Protein AF-A0ABD1T1T9-F1 (afdb_monomer_lite)

Secondary structure (DSSP, 8-state):
-HHHHHHHHHHHHHHHHHHHHHHHHHHHHHHHHHHHHHHHHHHHHHHHHHHHHHHHHHHHHHHHHHHHHHHHHHHHHHHHT-SS------------------------------------------SS-HHHHHHHHHHHH---GGG--

Structure (mmCIF, N/CA/C/O backbone):
data_AF-A0ABD1T1T9-F1
#
_entry.id   AF-A0ABD1T1T9-F1
#
loop_
_atom_site.group_PDB
_atom_site.id
_atom_site.type_symbol
_atom_site.label_atom_id
_atom_site.label_alt_id
_atom_site.label_comp_id
_atom_site.label_asym_id
_atom_site.label_entity_id
_atom_site.label_seq_id
_atom_site.pdbx_PDB_ins_code
_atom_site.Cartn_x
_atom_site.Cartn_y
_atom_site.Cartn_z
_atom_site.occupancy
_atom_site.B_iso_or_equiv
_atom_site.auth_seq_id
_atom_site.auth_comp_id
_atom_site.auth_asym_id
_atom_site.auth_atom_id
_atom_site.pdbx_PDB_model_num
ATOM 1 N N . MET A 1 1 ? -27.055 -6.814 61.518 1.00 62.50 1 MET A N 1
ATOM 2 C CA . MET A 1 1 ? -26.744 -7.721 60.387 1.00 62.50 1 MET A CA 1
ATOM 3 C C . MET A 1 1 ? -26.826 -6.987 59.045 1.00 62.50 1 MET A C 1
ATOM 5 O O . MET A 1 1 ? -25.929 -7.157 58.231 1.00 62.50 1 MET A O 1
ATOM 9 N N . GLU A 1 2 ? -27.808 -6.101 58.855 1.00 72.31 2 GLU A N 1
ATOM 10 C CA . GLU A 1 2 ? -28.047 -5.337 57.612 1.00 72.31 2 GLU A CA 1
ATOM 11 C C . GLU A 1 2 ? -26.875 -4.467 57.120 1.00 72.31 2 GLU A C 1
ATOM 13 O O . GLU A 1 2 ? -26.608 -4.408 55.924 1.00 72.31 2 GLU A O 1
ATOM 18 N N . THR A 1 3 ? -26.110 -3.833 58.012 1.00 82.75 3 THR A N 1
ATOM 19 C CA . THR A 1 3 ? -24.962 -2.983 57.634 1.00 82.75 3 THR A CA 1
ATOM 20 C C . THR A 1 3 ? -23.848 -3.750 56.928 1.00 82.75 3 THR A C 1
ATOM 22 O O . THR A 1 3 ? -23.210 -3.226 56.018 1.00 82.75 3 THR A O 1
ATOM 25 N N . ARG A 1 4 ? -23.629 -5.010 57.315 1.00 87.25 4 ARG A N 1
ATOM 26 C CA . ARG A 1 4 ? -22.600 -5.866 56.714 1.00 87.25 4 ARG A CA 1
ATOM 27 C C . ARG A 1 4 ? -23.008 -6.318 55.311 1.00 87.25 4 ARG A C 1
ATOM 29 O O . ARG A 1 4 ? -22.177 -6.322 54.413 1.00 87.25 4 ARG A O 1
ATOM 36 N N . GLN A 1 5 ? -24.291 -6.627 55.132 1.00 89.75 5 GLN A N 1
ATOM 37 C CA . GLN A 1 5 ? -24.869 -7.016 53.847 1.00 89.75 5 GLN A CA 1
ATOM 38 C C . GLN A 1 5 ? -24.859 -5.855 52.842 1.00 89.75 5 GLN A C 1
ATOM 40 O O . GLN A 1 5 ? -24.467 -6.031 51.689 1.00 89.75 5 GLN A O 1
ATOM 45 N N . LYS A 1 6 ? -25.188 -4.643 53.297 1.00 92.62 6 LYS A N 1
ATOM 46 C CA . LYS A 1 6 ? -25.122 -3.437 52.466 1.00 92.62 6 LYS A CA 1
ATOM 47 C C . LYS A 1 6 ? -23.694 -3.127 51.994 1.00 92.62 6 LYS A C 1
ATOM 49 O O . LYS A 1 6 ? -23.484 -2.850 50.818 1.00 92.62 6 LYS A O 1
ATOM 54 N N . ALA A 1 7 ? -22.701 -3.262 52.878 1.00 93.12 7 ALA A N 1
ATOM 55 C CA . ALA A 1 7 ? -21.293 -3.083 52.513 1.00 93.12 7 ALA A CA 1
ATOM 56 C C . ALA A 1 7 ? -20.822 -4.109 51.464 1.00 93.12 7 ALA A C 1
ATOM 58 O O . ALA A 1 7 ? -20.082 -3.764 50.542 1.00 93.12 7 ALA A O 1
ATOM 59 N N . THR A 1 8 ? -21.272 -5.366 51.562 1.00 92.81 8 THR A N 1
ATOM 60 C CA . THR A 1 8 ? -20.955 -6.386 50.550 1.00 92.81 8 THR A CA 1
ATOM 61 C C . THR A 1 8 ? -21.631 -6.116 49.206 1.00 92.81 8 THR A C 1
ATOM 63 O O . THR A 1 8 ? -20.999 -6.314 48.171 1.00 92.81 8 THR A O 1
ATOM 66 N N . GLU A 1 9 ? -22.869 -5.611 49.192 1.00 94.88 9 GLU A N 1
ATOM 67 C CA . GLU A 1 9 ? -23.545 -5.208 47.950 1.00 94.88 9 GLU A CA 1
ATOM 68 C C . GLU A 1 9 ? -22.843 -4.037 47.258 1.00 94.88 9 GLU A C 1
ATOM 70 O O . GLU A 1 9 ? -22.665 -4.053 46.040 1.00 94.88 9 GLU A O 1
ATOM 75 N N . GLU A 1 10 ? -22.421 -3.024 48.014 1.00 95.06 10 GLU A N 1
ATOM 76 C CA . GLU A 1 10 ? -21.674 -1.886 47.470 1.00 95.06 10 GLU A CA 1
ATOM 77 C C . GLU A 1 10 ? -20.335 -2.331 46.870 1.00 95.06 10 GLU A C 1
ATOM 79 O O . GLU A 1 10 ? -19.965 -1.895 45.777 1.00 95.06 10 GLU A O 1
ATOM 84 N N . HIS A 1 11 ? -19.642 -3.262 47.532 1.00 95.69 11 HIS A N 1
ATOM 85 C CA . HIS A 1 11 ? -18.399 -3.832 47.020 1.00 95.69 11 HIS A CA 1
ATOM 86 C C . HIS A 1 11 ? -18.610 -4.632 45.725 1.00 95.69 11 HIS A C 1
ATOM 88 O O . HIS A 1 11 ? -17.832 -4.486 44.783 1.00 95.69 11 HIS A O 1
ATOM 94 N N . LEU A 1 12 ? -19.674 -5.438 45.643 1.00 96.06 12 LEU A N 1
ATOM 95 C CA . LEU A 1 12 ? -20.027 -6.175 44.424 1.00 96.06 12 LEU A CA 1
ATOM 96 C C . LEU A 1 12 ? -20.360 -5.229 43.265 1.00 96.06 12 LEU A C 1
ATOM 98 O O . LEU A 1 12 ? -19.854 -5.421 42.164 1.00 96.06 12 LEU A O 1
ATOM 102 N N . LYS A 1 13 ? -21.127 -4.160 43.517 1.00 96.81 13 LYS A N 1
ATOM 103 C CA . LYS A 1 13 ? -21.425 -3.132 42.503 1.00 96.81 13 LYS A CA 1
ATOM 104 C C . LYS A 1 13 ? -20.168 -2.424 42.008 1.00 96.81 13 LYS A C 1
ATOM 106 O O . LYS A 1 13 ? -20.043 -2.145 40.817 1.00 96.81 13 LYS A O 1
ATOM 111 N N . LYS A 1 14 ? -19.225 -2.130 42.907 1.00 97.25 14 LYS A N 1
ATOM 112 C CA . LYS A 1 14 ? -17.934 -1.550 42.524 1.00 97.25 14 LYS A CA 1
ATOM 113 C C . LYS A 1 14 ? -17.140 -2.516 41.644 1.00 97.25 14 LYS A C 1
ATOM 115 O O . LYS A 1 14 ? -16.620 -2.101 40.616 1.00 97.25 14 LYS A O 1
ATOM 120 N N . MET A 1 15 ? -17.081 -3.789 42.027 1.00 96.75 15 MET A N 1
ATOM 121 C CA . MET A 1 15 ? -16.359 -4.818 41.279 1.00 96.75 15 MET A CA 1
ATOM 122 C C . MET A 1 15 ? -16.938 -5.026 39.875 1.00 96.75 15 MET A C 1
ATOM 124 O O . MET A 1 15 ? -16.180 -5.104 38.915 1.00 96.75 15 MET A O 1
ATOM 128 N N . ASP A 1 16 ? -18.263 -5.047 39.745 1.00 97.44 16 ASP A N 1
ATOM 129 C CA . ASP A 1 16 ? -18.964 -5.168 38.461 1.00 97.44 16 ASP A CA 1
ATOM 130 C C . ASP A 1 16 ? -18.673 -3.983 37.523 1.00 97.44 16 ASP A C 1
ATOM 132 O O . ASP A 1 16 ? -18.373 -4.150 36.337 1.00 97.44 16 ASP A O 1
ATOM 136 N N . LYS A 1 17 ? -18.654 -2.766 38.081 1.00 97.12 17 LYS A N 1
ATOM 137 C CA . LYS A 1 17 ? -18.252 -1.560 37.351 1.00 97.12 17 LYS A CA 1
ATOM 138 C C . LYS A 1 17 ? -16.787 -1.616 36.911 1.00 97.12 17 LYS A C 1
ATOM 140 O O . LYS A 1 17 ? -16.484 -1.267 35.771 1.00 97.12 17 LYS A O 1
ATOM 145 N N . ASP A 1 18 ? -15.889 -2.049 37.793 1.00 97.44 18 ASP A N 1
ATOM 146 C CA . ASP A 1 18 ? -14.458 -2.162 37.496 1.00 97.44 18 ASP A CA 1
ATOM 147 C C . ASP A 1 18 ? -14.208 -3.216 36.392 1.00 97.44 18 ASP A C 1
ATOM 149 O O . ASP A 1 18 ? -13.453 -2.956 35.455 1.00 97.44 18 ASP A O 1
ATOM 153 N N . LEU A 1 19 ? -14.912 -4.355 36.433 1.00 97.31 19 LEU A N 1
ATOM 154 C CA . LEU A 1 19 ? -14.898 -5.390 35.387 1.00 97.31 19 LEU A CA 1
ATOM 155 C C . LEU A 1 19 ? -15.416 -4.870 34.042 1.00 97.31 19 LEU A C 1
ATOM 157 O O . LEU A 1 19 ? -14.802 -5.119 33.004 1.00 97.31 19 LEU A O 1
ATOM 161 N N . SER A 1 20 ? -16.518 -4.120 34.059 1.00 97.19 20 SER A N 1
ATOM 162 C CA . SER A 1 20 ? -17.103 -3.532 32.850 1.00 97.19 20 SER A CA 1
ATOM 163 C C . SER A 1 20 ? -16.149 -2.539 32.183 1.00 97.19 20 SER A C 1
ATOM 165 O O . SER A 1 20 ? -15.946 -2.592 30.969 1.00 97.19 20 SER A O 1
ATOM 167 N N . ASN A 1 21 ? -15.512 -1.670 32.973 1.00 97.31 21 ASN A N 1
ATOM 168 C CA . ASN A 1 21 ? -14.522 -0.718 32.469 1.00 97.31 21 ASN A CA 1
ATOM 169 C C . ASN A 1 21 ? -13.302 -1.436 31.885 1.00 97.31 21 ASN A C 1
ATOM 171 O O . ASN A 1 21 ? -12.875 -1.113 30.779 1.00 97.31 21 ASN A O 1
ATOM 175 N N . LEU A 1 22 ? -12.791 -2.458 32.581 1.00 97.50 22 LEU A N 1
ATOM 176 C CA . LEU A 1 22 ? -11.654 -3.243 32.104 1.00 97.50 22 LEU A CA 1
ATOM 177 C C . LEU A 1 22 ? -11.958 -3.946 30.773 1.00 97.50 22 LEU A C 1
ATOM 179 O O . LEU A 1 22 ? -11.108 -3.979 29.884 1.00 97.50 22 LEU A O 1
ATOM 183 N N . GLY A 1 23 ? -13.172 -4.480 30.608 1.00 97.44 23 GLY A N 1
ATOM 184 C CA . GLY A 1 23 ? -13.612 -5.066 29.340 1.00 97.44 23 GLY A CA 1
ATOM 185 C C . GLY A 1 23 ? -13.623 -4.050 28.193 1.00 97.44 23 GLY A C 1
ATOM 186 O O . GLY A 1 23 ? -13.211 -4.364 27.074 1.00 97.44 23 GLY A O 1
ATOM 187 N N . LEU A 1 24 ? -14.036 -2.814 28.478 1.00 97.25 24 LEU A N 1
ATOM 188 C CA . LEU A 1 24 ? -14.085 -1.721 27.506 1.00 97.25 24 LEU A CA 1
ATOM 189 C C . LEU A 1 24 ? -12.680 -1.237 27.110 1.00 97.25 24 LEU A C 1
ATOM 191 O O . LEU A 1 24 ? -12.403 -1.014 25.925 1.00 97.25 24 LEU A O 1
ATOM 195 N N . ASP A 1 25 ? -11.774 -1.152 28.083 1.00 97.69 25 ASP A N 1
ATOM 196 C CA . ASP A 1 25 ? -10.360 -0.842 27.866 1.00 97.69 25 ASP A CA 1
ATOM 197 C C . ASP A 1 25 ? -9.676 -1.931 27.039 1.00 97.69 25 ASP A C 1
ATOM 199 O O . ASP A 1 25 ? -8.969 -1.626 26.075 1.00 97.69 25 ASP A O 1
ATOM 203 N N . TYR A 1 26 ? -9.937 -3.204 27.352 1.00 97.38 26 TYR A N 1
ATOM 204 C CA . TYR A 1 26 ? -9.420 -4.338 26.591 1.00 97.38 26 TYR A CA 1
ATOM 205 C C . TYR A 1 26 ? -9.888 -4.299 25.133 1.00 97.38 26 TYR A C 1
ATOM 207 O O . TYR A 1 26 ? -9.070 -4.404 24.217 1.00 97.38 26 TYR A O 1
ATOM 215 N N . TYR A 1 27 ? -11.185 -4.081 24.897 1.00 96.31 27 TYR A N 1
ATOM 216 C CA . TYR A 1 27 ? -11.729 -3.972 23.544 1.00 96.31 27 TYR A CA 1
ATOM 217 C C . TYR A 1 27 ? -11.083 -2.817 22.763 1.00 96.31 27 TYR A C 1
ATOM 219 O O . TYR A 1 27 ? -10.662 -2.978 21.614 1.00 96.31 27 TYR A O 1
ATOM 227 N N . THR A 1 28 ? -10.932 -1.660 23.411 1.00 96.38 28 THR A N 1
ATOM 228 C CA . THR A 1 28 ? -10.288 -0.481 22.818 1.00 96.38 28 THR A CA 1
ATOM 229 C C . THR A 1 28 ? -8.823 -0.752 22.481 1.00 96.38 28 THR A C 1
ATOM 231 O O . THR A 1 28 ? -8.352 -0.384 21.400 1.00 96.38 28 THR A O 1
ATOM 234 N N . LEU A 1 29 ? -8.092 -1.410 23.382 1.00 96.38 29 LEU A N 1
ATOM 235 C CA . LEU A 1 29 ? -6.696 -1.776 23.174 1.00 96.38 29 LEU A CA 1
ATOM 236 C C . LEU A 1 29 ? -6.543 -2.790 22.036 1.00 96.38 29 LEU A C 1
ATOM 238 O O . LEU A 1 29 ? -5.664 -2.618 21.188 1.00 96.38 29 LEU A O 1
ATOM 242 N N . SER A 1 30 ? -7.419 -3.795 21.970 1.00 96.62 30 SER A N 1
ATOM 243 C CA . SER A 1 30 ? -7.437 -4.792 20.896 1.00 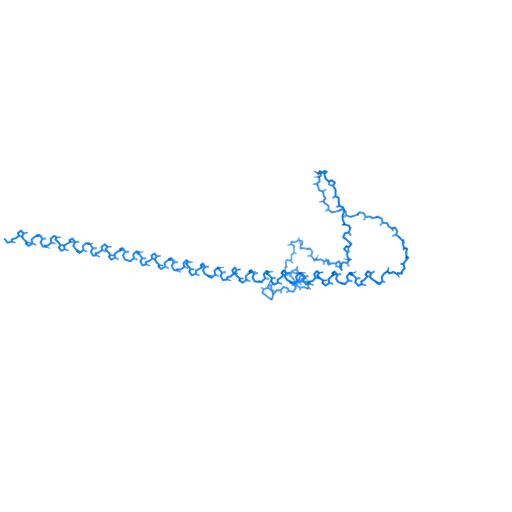96.62 30 SER A CA 1
ATOM 244 C C . SER A 1 30 ? -7.657 -4.117 19.543 1.00 96.62 30 SER A C 1
ATOM 246 O O . SER A 1 30 ? -6.847 -4.273 18.633 1.00 96.62 30 SER A O 1
ATOM 248 N N . SER A 1 31 ? -8.678 -3.261 19.440 1.00 95.00 31 SER A N 1
ATOM 249 C CA . SER A 1 31 ? -8.969 -2.502 18.218 1.00 95.00 31 SER A CA 1
ATOM 250 C C . SER A 1 31 ? -7.784 -1.636 17.775 1.00 95.00 31 SER A C 1
ATOM 252 O O . SER A 1 31 ? -7.458 -1.570 16.586 1.00 95.00 31 SER A O 1
ATOM 254 N N . LYS A 1 32 ? -7.128 -0.942 18.715 1.00 95.38 32 LYS A N 1
ATOM 255 C CA . LYS A 1 32 ? -5.937 -0.134 18.409 1.00 95.38 32 LYS A CA 1
ATOM 256 C C . LYS A 1 32 ? -4.781 -1.005 17.924 1.00 95.38 32 LYS A C 1
ATOM 258 O O . LYS A 1 32 ? -4.117 -0.640 16.958 1.00 95.38 32 LYS A O 1
AT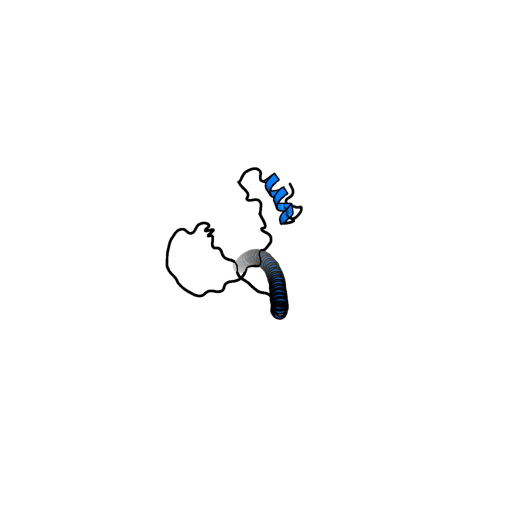OM 263 N N . THR A 1 33 ? -4.572 -2.157 18.553 1.00 96.25 33 THR A N 1
ATOM 264 C CA . THR A 1 33 ? -3.520 -3.113 18.183 1.00 96.25 33 THR A CA 1
ATOM 265 C C . THR A 1 33 ? -3.732 -3.655 16.771 1.00 96.25 33 THR A C 1
ATOM 267 O O . THR A 1 33 ? -2.799 -3.652 15.969 1.00 96.25 33 THR A O 1
ATOM 270 N N . ASP A 1 34 ? -4.964 -4.013 16.411 1.00 95.31 34 ASP A N 1
ATOM 271 C CA . ASP A 1 34 ? -5.306 -4.466 15.059 1.00 95.31 34 ASP A CA 1
ATOM 272 C C . ASP A 1 34 ? -5.058 -3.388 14.001 1.00 95.31 34 ASP A C 1
ATOM 274 O O . ASP A 1 34 ? -4.536 -3.667 12.917 1.00 95.31 34 ASP A O 1
ATOM 278 N N . SER A 1 35 ? -5.402 -2.135 14.312 1.00 94.81 35 SER A N 1
ATOM 279 C CA . SER A 1 35 ? -5.103 -1.001 13.438 1.00 94.81 35 SER A CA 1
ATOM 280 C C . SER A 1 35 ? -3.595 -0.820 13.251 1.00 94.81 35 SER A C 1
ATOM 282 O O . SER A 1 35 ? -3.126 -0.691 12.119 1.00 94.81 35 SER A O 1
ATOM 284 N N . SER A 1 36 ? -2.820 -0.864 14.336 1.00 95.19 36 SER A N 1
ATOM 285 C CA . SER A 1 36 ? -1.357 -0.772 14.285 1.00 95.19 36 SER A CA 1
ATOM 286 C C . SER A 1 36 ? -0.741 -1.902 13.459 1.00 95.19 36 SER A C 1
ATOM 288 O O . SER A 1 36 ? 0.120 -1.646 12.621 1.00 95.19 36 SER A O 1
ATOM 290 N N . ASN A 1 37 ? -1.234 -3.134 13.603 1.00 95.62 37 ASN A N 1
ATOM 291 C CA . ASN A 1 37 ? -0.775 -4.277 12.811 1.00 95.62 37 ASN A CA 1
ATOM 292 C C . ASN A 1 37 ? -1.023 -4.087 11.308 1.00 95.62 37 ASN A C 1
ATOM 294 O O . ASN A 1 37 ? -0.162 -4.413 10.489 1.00 95.62 37 ASN A O 1
ATOM 298 N N . LYS A 1 38 ? -2.168 -3.509 10.919 1.00 95.00 38 LYS A N 1
ATOM 299 C CA . LYS A 1 38 ? -2.446 -3.170 9.511 1.00 95.00 38 LYS A CA 1
ATOM 300 C C . LYS A 1 38 ? -1.464 -2.128 8.972 1.00 95.00 38 LYS A C 1
ATOM 302 O O . LYS A 1 38 ? -0.984 -2.274 7.846 1.00 95.00 38 LYS A O 1
ATOM 307 N N . VAL A 1 39 ? -1.147 -1.104 9.767 1.00 95.38 39 VAL A N 1
ATOM 308 C CA . VAL A 1 39 ? -0.172 -0.066 9.394 1.00 95.38 39 VAL A CA 1
ATOM 309 C C . VAL A 1 39 ? 1.228 -0.661 9.246 1.00 95.38 39 VAL A C 1
ATOM 311 O O . VAL A 1 39 ? 1.860 -0.448 8.213 1.00 95.38 39 VAL A O 1
ATOM 314 N N . LEU A 1 40 ? 1.679 -1.466 10.213 1.00 96.19 40 LEU A N 1
ATOM 315 C CA . LEU A 1 40 ? 2.972 -2.154 10.154 1.00 96.19 40 LEU A CA 1
ATOM 316 C C . LEU A 1 40 ? 3.077 -3.036 8.910 1.00 96.19 40 LEU A C 1
ATOM 318 O O . LEU A 1 40 ? 4.050 -2.941 8.166 1.00 96.19 40 LEU A O 1
ATOM 322 N N . LYS A 1 41 ? 2.038 -3.821 8.607 1.00 95.56 41 LYS A N 1
ATOM 323 C CA . LYS A 1 41 ? 1.998 -4.641 7.391 1.00 95.56 41 LYS A CA 1
ATOM 324 C C . LYS A 1 41 ? 2.125 -3.799 6.119 1.00 95.56 41 LYS A C 1
ATOM 326 O O . LYS A 1 41 ? 2.888 -4.153 5.226 1.00 95.56 41 LYS A O 1
ATOM 331 N N . SER A 1 42 ? 1.422 -2.666 6.038 1.00 94.19 42 SER A N 1
ATOM 332 C CA . SER A 1 42 ? 1.572 -1.744 4.905 1.00 94.19 42 SER A CA 1
ATOM 333 C C . SER A 1 42 ? 2.977 -1.143 4.818 1.00 94.19 42 SER A C 1
ATOM 335 O O . SER A 1 42 ? 3.408 -0.811 3.712 1.00 94.19 42 SER A O 1
ATOM 337 N N . MET A 1 43 ? 3.655 -0.940 5.946 1.00 94.12 43 MET A N 1
ATOM 338 C CA . MET A 1 43 ? 5.009 -0.398 5.982 1.00 94.12 43 MET A CA 1
ATOM 339 C C . MET A 1 43 ? 6.019 -1.418 5.453 1.00 94.12 43 MET A C 1
ATOM 341 O O . MET A 1 43 ? 6.804 -1.059 4.580 1.00 94.12 43 MET A O 1
ATOM 345 N N . TYR A 1 44 ? 5.916 -2.686 5.865 1.00 94.00 44 TYR A N 1
ATOM 346 C CA . TYR A 1 44 ? 6.734 -3.775 5.318 1.00 94.00 44 TYR A CA 1
ATOM 347 C C . TYR A 1 44 ? 6.580 -3.898 3.797 1.00 94.00 44 TYR A C 1
ATOM 349 O O . TYR A 1 44 ? 7.568 -3.823 3.080 1.00 94.00 44 TYR A O 1
ATOM 357 N N . CYS A 1 45 ? 5.349 -3.923 3.271 1.00 93.25 45 CYS A N 1
ATOM 358 C CA . CYS A 1 45 ? 5.148 -3.992 1.817 1.00 93.25 45 CYS A CA 1
ATOM 359 C C . CYS A 1 45 ? 5.750 -2.795 1.056 1.00 93.25 45 CYS A C 1
ATOM 361 O O . CYS A 1 45 ? 6.155 -2.924 -0.099 1.00 93.25 45 CYS A O 1
ATOM 363 N N . LYS A 1 46 ? 5.766 -1.601 1.665 1.00 93.50 46 LYS A N 1
ATOM 364 C CA . LYS A 1 46 ? 6.415 -0.424 1.068 1.00 93.50 46 LYS A CA 1
ATOM 365 C C . LYS A 1 46 ? 7.937 -0.545 1.124 1.00 93.50 46 LYS A C 1
ATOM 367 O O . LYS A 1 46 ? 8.582 -0.134 0.167 1.00 93.50 46 LYS A O 1
ATOM 372 N N . GLN A 1 47 ? 8.484 -1.089 2.209 1.00 96.12 47 GLN A N 1
ATOM 373 C CA . GLN A 1 47 ? 9.915 -1.329 2.369 1.00 96.12 47 GLN A CA 1
ATOM 374 C C . GLN A 1 47 ? 10.431 -2.323 1.323 1.00 96.12 47 GLN A C 1
ATOM 376 O O . GLN A 1 47 ? 11.363 -1.977 0.603 1.00 96.12 47 GLN A O 1
ATOM 381 N N . ASP A 1 48 ? 9.761 -3.465 1.152 1.00 94.69 48 ASP A N 1
ATOM 382 C CA . ASP A 1 48 ? 10.127 -4.474 0.144 1.00 94.69 48 ASP A CA 1
ATOM 383 C C . ASP A 1 48 ? 10.174 -3.857 -1.264 1.00 94.69 48 ASP A C 1
ATOM 385 O O . ASP A 1 48 ? 11.117 -4.040 -2.029 1.00 94.69 48 ASP A O 1
ATOM 389 N N . ARG A 1 49 ? 9.181 -3.020 -1.592 1.00 94.31 49 ARG A N 1
ATOM 390 C CA . ARG A 1 49 ? 9.119 -2.327 -2.885 1.00 94.31 49 ARG A CA 1
ATOM 391 C C . ARG A 1 49 ? 10.239 -1.301 -3.081 1.00 94.31 49 ARG A C 1
ATOM 393 O O . ARG A 1 49 ? 10.655 -1.060 -4.214 1.00 94.31 49 ARG A O 1
ATOM 400 N N . VAL A 1 50 ? 10.685 -0.643 -2.012 1.00 96.69 50 VAL A N 1
ATOM 401 C CA . VAL A 1 50 ? 11.829 0.280 -2.070 1.00 96.69 50 VAL A CA 1
ATOM 402 C C . VAL A 1 50 ? 13.122 -0.499 -2.294 1.00 96.69 50 VAL A C 1
ATOM 404 O O . VAL A 1 50 ? 13.957 -0.058 -3.078 1.00 96.69 50 VAL A O 1
ATOM 407 N N . GLU A 1 51 ? 13.269 -1.662 -1.665 1.00 97.19 51 GLU A N 1
ATOM 408 C CA . GLU A 1 51 ? 14.429 -2.533 -1.850 1.00 97.19 51 GLU A CA 1
ATOM 409 C C . GLU A 1 51 ? 14.521 -3.063 -3.289 1.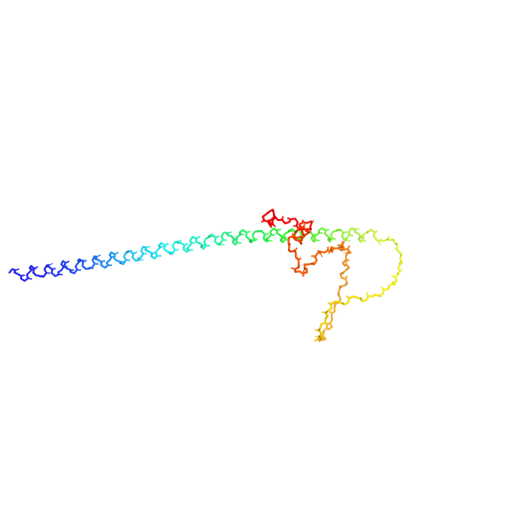00 97.19 51 GLU A C 1
ATOM 411 O O . GLU A 1 51 ? 15.570 -2.931 -3.924 1.00 97.19 51 GLU A O 1
ATOM 416 N N . GLU A 1 52 ? 13.405 -3.525 -3.864 1.00 97.00 52 GLU A N 1
ATOM 417 C CA . GLU A 1 52 ? 13.329 -3.904 -5.284 1.00 97.00 52 GLU A CA 1
ATOM 418 C C . GLU A 1 52 ? 13.720 -2.746 -6.217 1.00 97.00 52 GLU A C 1
ATOM 420 O O . GLU A 1 52 ? 14.469 -2.931 -7.180 1.00 97.00 52 GLU A O 1
ATOM 425 N N . LEU A 1 53 ? 13.238 -1.531 -5.930 1.00 97.06 53 LEU A N 1
ATOM 426 C CA . LEU A 1 53 ? 13.561 -0.345 -6.725 1.00 97.06 53 LEU A CA 1
ATOM 427 C C . LEU A 1 53 ? 15.053 -0.000 -6.652 1.00 97.06 53 LEU A C 1
ATOM 429 O O . LEU A 1 53 ? 15.652 0.332 -7.675 1.00 97.06 53 LEU A O 1
ATOM 433 N N . LEU A 1 54 ? 15.658 -0.077 -5.465 1.00 97.12 54 LEU A N 1
ATOM 434 C CA . LEU A 1 54 ? 17.089 0.170 -5.284 1.00 97.12 54 LEU A CA 1
ATOM 435 C C . LEU A 1 54 ? 17.928 -0.849 -6.057 1.00 97.12 54 LEU A C 1
ATOM 437 O O . LEU A 1 54 ? 18.898 -0.469 -6.715 1.00 97.12 54 LEU A O 1
ATOM 441 N N . GLN A 1 55 ? 17.531 -2.121 -6.038 1.00 97.69 55 GLN A N 1
ATOM 442 C CA . GLN A 1 55 ? 18.207 -3.166 -6.798 1.00 97.69 55 GLN A CA 1
ATOM 443 C C . GLN A 1 55 ? 18.101 -2.940 -8.316 1.00 97.69 55 GLN A C 1
ATOM 445 O O . GLN A 1 55 ? 19.109 -3.043 -9.022 1.00 97.69 55 GLN A O 1
ATOM 450 N N . ASP A 1 56 ? 16.917 -2.579 -8.823 1.00 97.44 56 ASP A N 1
ATOM 451 C CA . ASP A 1 56 ? 16.719 -2.244 -10.241 1.00 97.44 56 ASP A CA 1
ATOM 452 C C . ASP A 1 56 ? 17.546 -1.018 -10.649 1.00 97.44 56 ASP A C 1
ATOM 454 O O . ASP A 1 56 ? 18.217 -1.032 -11.684 1.00 97.44 56 ASP A O 1
ATOM 458 N N . MET A 1 57 ? 17.567 0.029 -9.818 1.00 96.88 57 MET A N 1
ATOM 459 C CA . MET A 1 57 ? 18.406 1.203 -10.056 1.00 96.88 57 MET A CA 1
ATOM 460 C C . MET A 1 57 ? 19.881 0.817 -10.130 1.00 96.88 57 MET A C 1
ATOM 462 O O . MET A 1 57 ? 20.546 1.188 -11.096 1.00 96.88 57 MET A O 1
ATOM 466 N N . ASN A 1 58 ? 20.378 0.036 -9.170 1.00 97.62 58 ASN A N 1
ATOM 467 C CA . ASN A 1 58 ? 21.766 -0.417 -9.159 1.00 97.62 58 ASN A CA 1
ATOM 468 C C . ASN A 1 58 ? 22.119 -1.192 -10.440 1.00 97.62 58 ASN A C 1
ATOM 470 O O . ASN A 1 58 ? 23.135 -0.921 -11.075 1.00 97.62 58 ASN A O 1
ATOM 474 N N . SER A 1 59 ? 21.232 -2.084 -10.893 1.00 97.31 59 SER A N 1
ATOM 475 C CA . SER A 1 59 ? 21.408 -2.808 -12.158 1.00 97.31 59 SER A CA 1
ATOM 476 C C . SER A 1 59 ? 21.490 -1.871 -13.372 1.00 97.31 59 SER A C 1
ATOM 478 O O . SER A 1 59 ? 22.343 -2.054 -14.246 1.00 97.31 59 SER A O 1
ATOM 480 N N . LYS A 1 60 ? 20.650 -0.827 -13.427 1.00 96.00 60 LYS A N 1
ATOM 481 C CA . LYS A 1 60 ? 20.715 0.177 -14.503 1.00 96.00 60 LYS A CA 1
ATOM 482 C C . LYS A 1 60 ? 22.007 0.990 -14.454 1.00 96.00 60 LYS A C 1
ATOM 484 O O . LYS A 1 60 ? 22.575 1.248 -15.514 1.00 96.00 60 LYS A O 1
ATOM 489 N N . TYR A 1 61 ? 22.481 1.365 -13.266 1.00 97.50 61 TYR A N 1
ATOM 490 C CA . TYR A 1 61 ? 23.762 2.057 -13.107 1.00 97.50 61 TYR A CA 1
ATOM 491 C C . TYR A 1 61 ? 24.920 1.213 -13.644 1.00 97.50 61 TYR A C 1
ATOM 493 O O . TYR A 1 61 ? 25.664 1.694 -14.499 1.00 97.50 61 TYR A O 1
ATOM 501 N N . GLU A 1 62 ? 25.013 -0.056 -13.246 1.00 96.81 62 GLU A N 1
ATOM 502 C CA . GLU A 1 62 ? 26.029 -0.985 -13.759 1.00 96.81 62 GLU A CA 1
ATOM 503 C C . GLU A 1 62 ? 25.954 -1.139 -15.286 1.00 96.81 62 GLU A C 1
ATOM 505 O O . GLU A 1 62 ? 26.972 -1.108 -15.982 1.00 96.81 62 GLU A O 1
ATOM 510 N N . SER A 1 63 ? 24.745 -1.214 -15.852 1.00 95.69 63 SER A N 1
ATOM 511 C CA . SER A 1 63 ? 24.567 -1.273 -17.307 1.00 95.69 63 SER A CA 1
ATOM 512 C C . SER A 1 63 ? 25.066 -0.011 -18.020 1.00 95.69 63 SER A C 1
ATOM 514 O O . SER A 1 63 ? 25.614 -0.114 -19.121 1.00 95.69 63 SER A O 1
ATOM 516 N N . ILE A 1 64 ? 2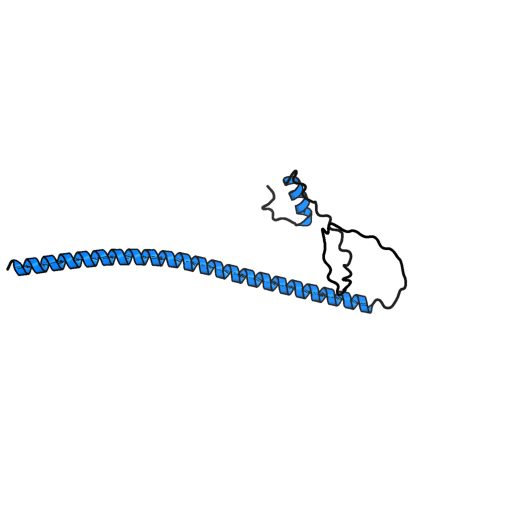4.861 1.174 -17.439 1.00 95.69 64 ILE A N 1
ATOM 517 C CA . ILE A 1 64 ? 25.342 2.442 -18.005 1.00 95.69 64 ILE A CA 1
ATOM 518 C C . ILE A 1 64 ? 26.869 2.504 -17.918 1.00 95.69 64 ILE A C 1
ATOM 520 O O . ILE A 1 64 ? 27.516 2.848 -18.907 1.00 95.69 64 ILE A O 1
ATOM 524 N N . VAL A 1 65 ? 27.458 2.110 -16.786 1.00 96.12 65 VAL A N 1
ATOM 525 C CA . VAL A 1 65 ? 28.918 2.034 -16.610 1.00 96.12 65 VAL A CA 1
ATOM 526 C C . VAL A 1 65 ? 29.541 1.085 -17.633 1.00 96.12 65 VAL A C 1
ATOM 528 O O . VAL A 1 65 ? 30.485 1.465 -18.327 1.00 96.12 65 VAL A O 1
ATOM 531 N N . ALA A 1 66 ? 28.970 -0.106 -17.815 1.00 95.62 66 ALA A N 1
ATOM 532 C CA . ALA A 1 66 ? 29.432 -1.057 -18.821 1.00 95.62 66 ALA A CA 1
ATOM 533 C C . ALA A 1 66 ? 29.321 -0.498 -20.252 1.00 95.62 66 ALA A C 1
ATOM 535 O O . ALA A 1 66 ? 30.213 -0.712 -21.076 1.00 95.62 66 ALA A O 1
ATOM 536 N N . MET A 1 67 ? 28.250 0.241 -20.561 1.00 94.81 67 MET A N 1
ATOM 537 C CA . MET A 1 67 ? 28.087 0.900 -21.860 1.00 94.81 67 MET A CA 1
ATOM 538 C C . MET A 1 67 ? 29.139 1.995 -22.077 1.00 94.81 67 MET A C 1
ATOM 540 O O . MET A 1 67 ? 29.752 2.040 -23.143 1.00 94.81 67 MET A O 1
ATOM 544 N N . MET A 1 68 ? 29.390 2.840 -21.074 1.00 93.62 68 MET A N 1
ATOM 545 C CA . MET A 1 68 ? 30.418 3.883 -21.136 1.00 93.62 68 MET A CA 1
ATOM 546 C C . MET A 1 68 ? 31.819 3.290 -21.299 1.00 93.62 68 MET A C 1
ATOM 548 O O . MET A 1 68 ? 32.590 3.770 -22.128 1.00 93.62 68 MET A O 1
ATOM 552 N N . ALA A 1 69 ? 32.132 2.204 -20.587 1.00 92.69 69 ALA A N 1
ATOM 553 C CA . ALA A 1 69 ? 33.397 1.494 -20.748 1.00 92.69 69 ALA A CA 1
ATOM 554 C C . ALA A 1 69 ? 33.584 1.000 -22.193 1.00 92.69 69 ALA A C 1
ATOM 556 O O . ALA A 1 69 ? 34.626 1.246 -22.798 1.00 92.69 69 ALA A O 1
ATOM 557 N N . ARG A 1 70 ? 32.551 0.386 -22.788 1.00 91.31 70 ARG A N 1
ATOM 558 C CA . ARG A 1 70 ? 32.587 -0.066 -24.191 1.00 91.31 70 ARG A CA 1
ATOM 559 C C . ARG A 1 70 ? 32.761 1.087 -25.180 1.00 91.31 70 ARG A C 1
ATOM 561 O O . ARG A 1 70 ? 33.525 0.944 -26.129 1.00 91.31 70 ARG A O 1
ATOM 568 N N . LEU A 1 71 ? 32.084 2.218 -24.966 1.00 88.75 71 LEU A N 1
ATOM 569 C CA . LEU A 1 71 ? 32.239 3.409 -25.810 1.00 88.75 71 LEU A CA 1
ATOM 570 C C . LEU A 1 71 ? 33.666 3.966 -25.746 1.00 88.75 71 LEU A C 1
ATOM 572 O O . LEU A 1 71 ? 34.245 4.259 -26.789 1.00 88.75 71 LEU A O 1
ATOM 576 N N . ASN A 1 72 ? 34.254 4.047 -24.550 1.00 88.44 72 ASN A N 1
ATOM 577 C CA . ASN A 1 72 ? 35.630 4.511 -24.369 1.00 88.44 72 ASN A CA 1
ATOM 578 C C . ASN A 1 72 ? 36.653 3.566 -25.019 1.00 88.44 72 ASN A C 1
ATOM 580 O O . ASN A 1 72 ? 37.612 4.029 -25.635 1.00 88.44 72 ASN A O 1
ATOM 584 N N . MET A 1 73 ? 36.443 2.248 -24.930 1.00 83.75 73 MET A N 1
ATOM 585 C CA . MET A 1 73 ? 37.292 1.265 -25.618 1.00 83.75 73 MET A CA 1
ATOM 586 C C . MET A 1 73 ? 37.193 1.412 -27.142 1.00 83.75 73 MET A C 1
ATOM 588 O O . MET A 1 73 ? 38.217 1.545 -27.806 1.00 83.75 73 MET A O 1
ATOM 592 N N . ALA A 1 74 ? 35.976 1.504 -27.690 1.00 81.69 74 ALA A N 1
ATOM 593 C CA . ALA A 1 74 ? 35.765 1.692 -29.126 1.00 81.69 74 ALA A CA 1
ATOM 594 C C . ALA A 1 74 ? 36.352 3.018 -29.654 1.00 81.69 74 ALA A C 1
ATOM 596 O O . ALA A 1 74 ? 36.870 3.068 -30.770 1.00 81.69 74 ALA A O 1
ATOM 597 N N . GLN A 1 75 ? 36.306 4.093 -28.859 1.00 73.38 75 GLN A N 1
ATOM 598 C CA . GLN A 1 75 ? 36.945 5.366 -29.207 1.00 73.38 75 GLN A CA 1
ATOM 599 C C . GLN A 1 75 ? 38.476 5.277 -29.213 1.00 73.38 75 GLN A C 1
ATOM 601 O O . GLN A 1 75 ? 39.108 5.878 -30.082 1.00 73.38 75 GLN A O 1
ATOM 606 N N . ASN A 1 76 ? 39.081 4.529 -28.286 1.00 67.94 76 ASN A N 1
ATOM 607 C CA . ASN A 1 76 ? 40.529 4.310 -28.272 1.00 67.94 76 ASN A CA 1
ATOM 608 C C . ASN A 1 76 ? 40.998 3.435 -29.446 1.00 67.94 76 ASN A C 1
ATOM 610 O O . ASN A 1 76 ? 42.007 3.769 -30.068 1.00 67.94 76 ASN A O 1
ATOM 614 N N . ASP A 1 77 ? 40.238 2.403 -29.824 1.00 62.28 77 ASP A N 1
ATOM 615 C CA . ASP A 1 77 ? 40.532 1.585 -31.012 1.00 62.28 77 ASP A CA 1
ATOM 616 C C . ASP A 1 77 ? 40.473 2.415 -32.309 1.00 62.28 77 ASP A C 1
ATOM 618 O O . ASP A 1 77 ? 41.325 2.280 -33.188 1.00 62.28 77 ASP A O 1
ATOM 622 N N . GLN A 1 78 ? 39.521 3.350 -32.418 1.00 57.91 78 GLN A N 1
ATOM 623 C CA . GLN A 1 78 ? 39.460 4.290 -33.545 1.00 57.91 78 GLN A CA 1
ATOM 624 C C . GLN A 1 78 ? 40.601 5.313 -33.558 1.00 57.91 78 GLN A C 1
ATOM 626 O O . GLN A 1 78 ? 40.965 5.798 -34.631 1.00 57.91 78 GLN A O 1
ATOM 631 N N . ARG A 1 79 ? 41.158 5.666 -32.394 1.00 55.00 79 ARG A N 1
ATOM 632 C CA . ARG A 1 79 ? 42.271 6.619 -32.275 1.00 55.00 79 ARG A CA 1
ATOM 633 C C . ARG A 1 79 ? 43.613 5.995 -32.658 1.00 55.00 79 ARG A C 1
ATOM 635 O O . ARG A 1 79 ? 44.468 6.707 -33.172 1.00 55.00 79 ARG A O 1
ATOM 642 N N . ASN A 1 80 ? 43.775 4.684 -32.468 1.00 47.56 80 ASN A N 1
ATOM 643 C CA . ASN A 1 80 ? 44.987 3.955 -32.854 1.00 47.56 80 ASN A CA 1
ATOM 644 C C . ASN A 1 80 ? 45.061 3.655 -34.369 1.00 47.56 80 ASN A C 1
ATOM 646 O O . ASN A 1 80 ? 46.144 3.429 -34.895 1.00 47.56 80 ASN A O 1
ATOM 650 N N . ASN A 1 81 ? 43.928 3.719 -35.082 1.00 46.53 81 ASN A N 1
ATOM 651 C CA . ASN A 1 81 ? 43.838 3.487 -36.533 1.00 46.53 81 ASN A CA 1
ATOM 652 C C . ASN A 1 81 ? 43.733 4.774 -37.387 1.00 46.53 81 ASN A C 1
ATOM 654 O O . ASN A 1 81 ? 43.515 4.681 -38.590 1.00 46.53 81 ASN A O 1
ATOM 658 N N . GLN A 1 82 ? 43.862 5.972 -36.800 1.00 41.88 82 GLN A N 1
ATOM 659 C CA . GLN A 1 82 ? 43.717 7.266 -37.501 1.00 41.88 82 GLN A CA 1
ATOM 660 C C . GLN A 1 82 ? 45.035 8.040 -37.690 1.00 41.88 82 GLN A C 1
ATOM 662 O O . GLN A 1 82 ? 45.038 9.265 -37.805 1.00 41.88 82 GLN A O 1
ATOM 667 N N . VAL A 1 83 ? 46.167 7.340 -37.774 1.00 42.22 83 VAL A N 1
ATOM 668 C CA . VAL A 1 83 ? 47.407 7.919 -38.315 1.00 42.22 83 VAL A CA 1
ATOM 669 C C . VAL A 1 83 ? 47.470 7.607 -39.810 1.00 42.22 83 VAL A C 1
ATOM 671 O O . VAL A 1 83 ? 48.240 6.750 -40.202 1.00 42.22 83 VAL A O 1
ATOM 674 N N . GLU A 1 84 ? 46.608 8.232 -40.621 1.00 41.00 84 GLU A N 1
ATOM 675 C CA . GLU A 1 84 ? 46.794 8.471 -42.069 1.00 41.00 84 GLU A CA 1
ATOM 676 C C . GLU A 1 84 ? 45.525 9.125 -42.666 1.00 41.00 84 GLU A C 1
ATOM 678 O O . GLU A 1 84 ? 44.456 8.523 -42.656 1.00 41.00 84 GLU A O 1
ATOM 683 N N . GLY A 1 85 ? 45.630 10.356 -43.202 1.00 30.44 85 GLY A N 1
ATOM 684 C CA . GLY A 1 85 ? 44.634 10.892 -44.158 1.00 30.44 85 GLY A CA 1
ATOM 685 C C . GLY A 1 85 ? 43.942 12.242 -43.868 1.00 30.44 85 GLY A C 1
ATOM 686 O O . GLY A 1 85 ? 42.741 12.288 -43.658 1.00 30.44 85 GLY A O 1
ATOM 687 N N . VAL A 1 86 ? 44.696 13.348 -43.909 1.00 31.56 86 VAL A N 1
ATOM 688 C CA . VAL A 1 86 ? 44.502 14.527 -44.799 1.00 31.56 86 VAL A CA 1
ATOM 689 C C . VAL A 1 86 ? 43.103 15.208 -44.970 1.00 31.56 86 VAL A C 1
ATOM 691 O O . VAL A 1 86 ? 42.194 14.677 -45.594 1.00 31.56 86 VAL A O 1
ATOM 694 N N . ASN A 1 87 ? 43.092 16.505 -44.598 1.00 31.84 87 ASN A N 1
ATOM 695 C CA . ASN A 1 87 ? 42.425 17.713 -45.161 1.00 31.84 87 ASN A CA 1
ATOM 696 C C . ASN A 1 87 ? 40.934 18.089 -44.946 1.00 31.84 87 ASN A C 1
ATOM 698 O O . ASN A 1 87 ? 40.022 17.537 -45.542 1.00 31.84 87 ASN A O 1
ATOM 702 N N . SER A 1 88 ? 40.777 19.217 -44.224 1.00 34.91 88 SER A N 1
ATOM 703 C CA . SER A 1 88 ? 40.226 20.536 -44.636 1.00 34.91 88 SER A CA 1
ATOM 704 C C . SER A 1 88 ? 38.856 20.645 -45.335 1.00 34.91 88 SER A C 1
ATOM 706 O O . SER A 1 88 ? 38.678 20.165 -46.449 1.00 34.91 88 SER A O 1
ATOM 708 N N . GLY A 1 89 ? 37.933 21.427 -44.749 1.00 28.58 89 GLY A N 1
ATOM 709 C CA . GLY A 1 89 ? 36.715 21.882 -45.435 1.00 28.58 89 GLY A CA 1
ATOM 710 C C . GLY A 1 89 ? 35.679 22.591 -44.550 1.00 28.58 89 GLY A C 1
ATOM 711 O O . GLY A 1 89 ? 35.024 21.975 -43.720 1.00 28.58 89 GLY A O 1
ATOM 712 N N . THR A 1 90 ? 35.566 23.896 -44.762 1.00 33.28 90 THR A N 1
ATOM 713 C CA . THR A 1 90 ? 34.758 24.978 -44.173 1.00 33.28 90 THR A CA 1
ATOM 714 C C . THR A 1 90 ? 33.225 24.767 -44.142 1.00 33.28 90 THR A C 1
ATOM 716 O O . THR A 1 90 ? 32.669 24.220 -45.081 1.00 33.28 90 THR A O 1
ATOM 719 N N . GLU A 1 91 ? 32.538 25.260 -43.096 1.00 31.03 91 GLU A N 1
ATOM 720 C CA . GLU A 1 91 ? 31.485 26.312 -43.138 1.00 31.03 91 GLU A CA 1
ATOM 721 C C . GLU A 1 91 ? 30.479 26.259 -41.972 1.00 31.03 91 GLU A C 1
ATOM 723 O O . GLU A 1 91 ? 29.991 25.222 -41.529 1.00 31.03 91 GLU A O 1
ATOM 728 N N . VAL A 1 92 ? 30.221 27.460 -41.459 1.00 46.38 92 VAL A N 1
ATOM 729 C CA . VAL A 1 92 ? 29.378 27.834 -40.323 1.00 46.38 92 VAL A CA 1
ATOM 730 C C . VAL A 1 92 ? 27.928 27.935 -40.787 1.00 46.38 92 VAL A C 1
ATOM 732 O O . VAL A 1 92 ? 27.683 28.607 -41.782 1.00 46.38 92 VAL A O 1
ATOM 735 N N . GLN A 1 93 ? 26.960 27.407 -40.027 1.00 37.28 93 GLN A N 1
ATOM 736 C CA . GLN A 1 93 ? 25.642 28.049 -39.946 1.00 37.28 93 GLN A CA 1
ATOM 737 C C . GLN A 1 93 ? 24.835 27.635 -38.708 1.00 37.28 93 GLN A C 1
ATOM 739 O O . GLN A 1 93 ? 24.646 26.462 -38.392 1.00 37.28 93 GLN A O 1
ATOM 744 N N . ASN A 1 94 ? 24.401 28.679 -38.006 1.00 42.25 94 ASN A N 1
ATOM 745 C CA . ASN A 1 94 ? 23.620 28.709 -36.781 1.00 42.25 94 ASN A CA 1
ATOM 746 C C . ASN A 1 94 ? 22.286 27.959 -36.907 1.00 42.25 94 ASN A C 1
ATOM 748 O O . ASN A 1 94 ? 21.584 28.113 -37.900 1.00 42.25 94 ASN A O 1
ATOM 752 N N . THR A 1 95 ? 21.881 27.246 -35.856 1.00 37.84 95 THR A N 1
ATOM 753 C CA . THR A 1 95 ? 20.463 26.951 -35.588 1.00 37.84 95 THR A CA 1
ATOM 754 C C . THR A 1 95 ? 20.201 27.113 -34.095 1.00 37.84 95 THR A C 1
ATOM 756 O O . THR A 1 95 ? 20.328 26.185 -33.301 1.00 37.84 95 THR A O 1
ATOM 759 N N . ASP A 1 96 ? 19.900 28.359 -33.739 1.00 35.50 96 ASP A N 1
ATOM 760 C CA . ASP A 1 96 ? 19.307 28.780 -32.475 1.00 35.50 96 ASP A CA 1
ATOM 761 C C . ASP A 1 96 ? 17.838 28.323 -32.434 1.00 35.50 96 ASP A C 1
ATOM 763 O O . ASP A 1 96 ? 17.077 28.557 -33.375 1.00 35.50 96 ASP A O 1
ATOM 767 N N . LEU A 1 97 ? 17.447 27.656 -31.349 1.00 37.66 97 LEU A N 1
ATOM 768 C CA . LEU A 1 97 ? 16.051 27.437 -30.982 1.00 37.66 97 LEU A CA 1
ATOM 769 C C . LEU A 1 97 ? 15.846 27.966 -29.561 1.00 37.66 97 LEU A C 1
ATOM 771 O O . LEU A 1 97 ? 15.861 27.217 -28.588 1.00 37.66 97 LEU A O 1
ATOM 775 N N . GLY A 1 98 ? 15.595 29.272 -29.477 1.00 36.97 98 GLY A N 1
ATOM 776 C CA . GLY A 1 98 ? 14.764 29.859 -28.432 1.00 36.97 98 GLY A CA 1
ATOM 777 C C . GLY A 1 98 ? 15.471 30.144 -27.114 1.00 36.97 98 GLY A C 1
ATOM 778 O O . GLY A 1 98 ? 15.067 29.629 -26.073 1.00 36.97 98 GLY A O 1
ATOM 779 N N . HIS A 1 99 ? 16.460 31.039 -27.128 1.00 34.94 99 HIS A N 1
ATOM 780 C CA . HIS A 1 99 ? 16.955 31.678 -25.910 1.00 34.94 99 HIS A CA 1
ATOM 781 C C . HIS A 1 99 ? 16.305 33.057 -25.717 1.00 34.94 99 HIS A C 1
ATOM 783 O O . HIS A 1 99 ? 16.575 34.003 -26.457 1.00 34.94 99 HIS A O 1
ATOM 789 N N . ARG A 1 100 ? 15.450 33.201 -24.694 1.00 37.19 100 ARG A N 1
ATOM 790 C CA . ARG A 1 100 ? 15.046 34.516 -24.178 1.00 37.19 100 ARG A CA 1
ATOM 791 C C . ARG A 1 100 ? 15.910 34.875 -22.965 1.00 37.19 100 ARG A C 1
ATOM 793 O O . ARG A 1 100 ? 15.642 34.447 -21.853 1.00 37.19 100 ARG A O 1
ATOM 800 N N . SER A 1 101 ? 16.874 35.749 -23.252 1.00 36.50 101 SER A N 1
ATOM 801 C CA . SER A 1 101 ? 17.417 36.824 -22.411 1.00 36.50 101 SER A CA 1
ATOM 802 C C . SER A 1 101 ? 18.383 36.496 -21.258 1.00 36.50 101 SER A C 1
ATOM 804 O O . SER A 1 101 ? 17.979 36.144 -20.158 1.00 36.50 101 SER A O 1
ATOM 806 N N . ASN A 1 102 ? 19.651 36.843 -21.525 1.00 32.94 102 ASN A N 1
ATOM 807 C CA . ASN A 1 102 ? 20.634 37.509 -20.658 1.00 32.94 102 ASN A CA 1
ATOM 808 C C . ASN A 1 102 ? 20.879 36.973 -19.237 1.00 32.94 102 ASN A C 1
ATOM 810 O O . ASN A 1 102 ? 20.179 37.320 -18.292 1.00 32.94 102 ASN A O 1
ATOM 814 N N . SER A 1 103 ? 22.074 36.429 -19.010 1.00 32.28 103 SER A N 1
ATOM 815 C CA . SER A 1 103 ? 23.217 37.263 -18.599 1.00 32.28 103 SER A CA 1
ATOM 816 C C . SER A 1 103 ? 24.516 36.450 -18.539 1.00 32.28 103 SER A C 1
ATOM 818 O O . SER A 1 103 ? 24.534 35.265 -18.232 1.00 32.28 103 SER A O 1
ATOM 820 N N . ASN A 1 104 ? 25.596 37.129 -18.912 1.00 39.91 104 ASN A N 1
ATOM 821 C CA . ASN A 1 104 ? 26.993 36.713 -18.931 1.00 39.91 104 ASN A CA 1
ATOM 822 C C . ASN A 1 104 ? 27.408 35.674 -17.874 1.00 39.91 104 ASN A C 1
ATOM 824 O O . ASN A 1 104 ? 27.516 36.013 -16.698 1.00 39.91 104 ASN A O 1
ATOM 828 N N . GLN A 1 105 ? 27.884 34.508 -18.317 1.00 34.28 105 GLN A N 1
ATOM 829 C CA . GLN A 1 105 ? 29.068 33.924 -17.693 1.00 34.28 105 GLN A CA 1
ATOM 830 C C . GLN A 1 105 ? 29.872 33.076 -18.675 1.00 34.28 105 GLN A C 1
ATOM 832 O O . GLN A 1 105 ? 29.380 32.185 -19.359 1.00 34.28 105 GLN A O 1
ATOM 837 N N . ARG A 1 106 ? 31.139 33.466 -18.768 1.00 40.53 106 ARG A N 1
ATOM 838 C CA . ARG A 1 106 ? 32.201 32.853 -19.549 1.00 40.53 106 ARG A CA 1
ATOM 839 C C . ARG A 1 106 ? 32.547 31.497 -18.945 1.00 40.53 106 ARG A C 1
ATOM 841 O O . ARG A 1 106 ? 32.587 31.383 -17.725 1.00 40.53 106 ARG A O 1
ATOM 848 N N . GLY A 1 107 ? 33.003 30.578 -19.785 1.00 32.12 107 GLY A N 1
ATOM 849 C CA . GLY A 1 107 ? 34.044 29.652 -19.362 1.00 32.12 107 GLY A CA 1
ATOM 850 C C . GLY A 1 107 ? 33.861 28.223 -19.832 1.00 32.12 107 GLY A C 1
ATOM 851 O O . GLY A 1 107 ? 32.871 27.582 -19.517 1.00 32.12 107 GLY A O 1
ATOM 852 N N . LEU A 1 108 ? 34.934 27.751 -20.463 1.00 34.38 108 LEU A N 1
ATOM 853 C CA . LEU A 1 108 ? 35.389 26.365 -20.509 1.00 34.38 108 LEU A CA 1
ATOM 854 C C . LEU A 1 108 ? 34.654 25.463 -21.494 1.00 34.38 108 LEU A C 1
ATOM 856 O O . LEU A 1 108 ? 33.518 25.037 -21.324 1.00 34.38 108 LEU A O 1
ATOM 860 N N . GLY A 1 109 ? 35.380 25.213 -22.579 1.00 43.81 109 GLY A N 1
ATOM 861 C CA . GLY A 1 109 ? 34.967 24.322 -23.629 1.00 43.81 109 GLY A CA 1
ATOM 862 C C . GLY A 1 109 ? 35.091 22.867 -23.230 1.00 43.81 109 GLY A C 1
ATOM 863 O O . GLY A 1 109 ? 35.967 22.479 -22.473 1.00 43.81 109 GLY A O 1
ATOM 864 N N . GLU A 1 110 ? 34.279 22.067 -23.893 1.00 39.81 110 GLU A N 1
ATOM 865 C CA . GLU A 1 110 ? 34.722 20.799 -24.433 1.00 39.81 110 GLU A CA 1
ATOM 866 C C . GLU A 1 110 ? 33.798 20.497 -25.607 1.00 39.81 110 GLU A C 1
ATOM 868 O O . GLU A 1 110 ? 32.579 20.379 -25.465 1.00 39.81 110 GLU A O 1
ATOM 873 N N . ARG A 1 111 ? 34.368 20.478 -26.815 1.00 43.66 111 ARG A N 1
ATOM 874 C CA . ARG A 1 111 ? 33.670 20.031 -28.021 1.00 43.66 111 ARG A CA 1
ATOM 875 C C . ARG A 1 111 ? 33.432 18.529 -27.881 1.00 43.66 111 ARG A C 1
ATOM 877 O O . ARG A 1 111 ? 34.205 17.726 -28.396 1.00 43.66 111 ARG A O 1
ATOM 884 N N . ILE A 1 112 ? 32.342 18.159 -27.217 1.00 47.22 112 ILE A N 1
ATOM 885 C CA . ILE A 1 112 ? 31.767 16.824 -27.344 1.00 47.22 112 ILE A CA 1
ATOM 886 C C . ILE A 1 112 ? 31.279 16.724 -28.789 1.00 47.22 112 ILE A C 1
ATOM 888 O O . ILE A 1 112 ? 30.279 17.320 -29.191 1.00 47.22 112 ILE A O 1
ATOM 892 N N . THR A 1 113 ? 32.058 16.031 -29.609 1.00 47.50 113 THR A N 1
ATOM 893 C CA . THR A 1 113 ? 31.682 15.659 -30.967 1.00 47.50 113 THR A CA 1
ATOM 894 C C . THR A 1 113 ? 30.617 14.578 -30.854 1.00 47.50 113 THR A C 1
ATOM 896 O O . THR A 1 113 ? 30.904 13.387 -30.795 1.00 47.50 113 THR A O 1
ATOM 899 N N . TYR A 1 114 ? 29.357 15.007 -30.775 1.00 49.31 114 TYR A N 1
ATOM 900 C CA . TYR A 1 114 ? 28.213 14.118 -30.914 1.00 49.31 114 TYR A CA 1
ATOM 901 C C . TYR A 1 114 ? 28.319 13.446 -32.285 1.00 49.31 114 TYR A C 1
ATOM 903 O O . TYR A 1 114 ? 28.079 14.079 -33.318 1.00 49.31 114 TYR A O 1
ATOM 911 N N . ALA A 1 115 ? 28.712 12.169 -32.306 1.00 55.06 115 ALA A N 1
ATOM 912 C CA . ALA A 1 115 ? 28.492 11.307 -33.456 1.00 55.06 115 ALA A CA 1
ATOM 913 C C . ALA A 1 115 ? 27.043 11.533 -33.896 1.00 55.06 115 ALA A C 1
ATOM 915 O O . ALA A 1 115 ? 26.144 11.493 -33.053 1.00 55.06 115 ALA A O 1
ATOM 916 N N . LYS A 1 116 ? 26.825 11.877 -35.174 1.00 53.44 116 LYS A N 1
ATOM 917 C CA . LYS A 1 116 ? 25.492 12.162 -35.717 1.00 53.44 116 LYS A CA 1
ATOM 918 C C . LYS A 1 116 ? 24.629 10.915 -35.536 1.00 53.44 116 LYS A C 1
ATOM 920 O O . LYS A 1 116 ? 24.592 10.047 -36.404 1.00 53.44 116 LYS A O 1
ATOM 925 N N . LEU A 1 117 ? 23.950 10.835 -34.394 1.00 54.56 117 LEU A N 1
ATOM 926 C CA . LEU A 1 117 ? 22.887 9.882 -34.158 1.00 54.56 117 LEU A CA 1
ATOM 927 C C . LEU A 1 117 ? 21.896 10.055 -35.316 1.00 54.56 117 LEU A C 1
ATOM 929 O O . LEU A 1 117 ? 21.643 11.198 -35.727 1.00 54.56 117 LEU A O 1
ATOM 933 N N . PRO A 1 118 ? 21.357 8.960 -35.877 1.00 55.62 118 PRO A N 1
ATOM 934 C CA . PRO A 1 118 ? 20.301 9.059 -36.871 1.00 55.62 118 PRO A CA 1
ATOM 935 C C . PRO A 1 118 ? 19.237 10.010 -36.328 1.00 55.62 118 PRO A C 1
ATOM 937 O O . PRO A 1 118 ? 18.775 9.818 -35.202 1.00 55.62 118 PRO A O 1
ATOM 940 N N . LYS A 1 119 ? 18.898 11.069 -37.076 1.00 61.12 119 LYS A N 1
ATOM 941 C CA . LYS A 1 119 ? 17.880 12.036 -36.650 1.00 61.12 119 LYS A CA 1
ATOM 942 C C . LYS A 1 119 ? 16.574 11.279 -36.406 1.00 61.12 119 LYS A C 1
ATOM 944 O O . LYS A 1 119 ? 15.860 10.932 -37.346 1.00 61.12 119 LYS A O 1
ATOM 949 N N . LEU A 1 120 ? 16.282 10.999 -35.140 1.00 57.81 120 LEU A N 1
ATOM 950 C CA . LEU A 1 120 ? 15.016 10.432 -34.707 1.00 57.81 120 LEU A CA 1
ATOM 951 C C . LEU A 1 120 ? 13.990 11.558 -34.752 1.00 57.81 120 LEU A C 1
ATOM 953 O O . LEU A 1 120 ? 13.844 12.339 -33.816 1.00 57.81 120 LEU A O 1
ATOM 957 N N . ASN A 1 121 ? 13.302 11.663 -35.885 1.00 63.41 121 ASN A N 1
ATOM 958 C CA . ASN A 1 121 ? 12.149 12.539 -36.009 1.00 63.41 121 ASN A CA 1
ATOM 959 C C . ASN A 1 121 ? 10.976 11.873 -35.287 1.00 63.41 121 ASN A C 1
ATOM 961 O O . ASN A 1 121 ? 10.289 11.017 -35.851 1.00 63.41 121 ASN A O 1
ATOM 965 N N . PHE A 1 122 ? 10.780 12.232 -34.021 1.00 64.12 122 PHE A N 1
ATOM 966 C CA . PHE A 1 122 ? 9.602 11.808 -33.280 1.00 64.12 122 PHE A CA 1
ATOM 967 C C . PHE A 1 122 ? 8.370 12.555 -33.798 1.00 64.12 122 PHE A C 1
ATOM 969 O O . PHE A 1 122 ? 8.447 13.758 -34.063 1.00 64.12 122 PHE A O 1
ATOM 976 N N . PRO A 1 123 ? 7.219 11.879 -33.941 1.00 65.69 123 PRO A N 1
ATOM 977 C CA . PRO A 1 123 ? 5.982 12.567 -34.268 1.00 65.69 123 PRO A CA 1
ATOM 978 C C . PRO A 1 123 ? 5.614 13.514 -33.117 1.00 65.69 123 PRO A C 1
ATOM 980 O O . PRO A 1 123 ? 5.294 13.066 -32.017 1.00 65.69 123 PRO A O 1
ATOM 983 N N . MET A 1 124 ? 5.648 14.824 -33.363 1.00 64.38 124 MET A N 1
ATOM 984 C CA . MET A 1 124 ? 5.174 15.822 -32.403 1.00 64.38 124 MET A CA 1
ATOM 985 C C . MET A 1 124 ? 3.646 15.719 -32.286 1.00 64.38 124 MET A C 1
ATOM 987 O O . MET A 1 124 ? 2.949 15.660 -33.301 1.00 64.38 124 MET A O 1
ATOM 991 N N . PHE A 1 125 ? 3.116 15.631 -31.062 1.00 72.88 125 PHE A N 1
ATOM 992 C CA . PHE A 1 125 ? 1.668 15.588 -30.852 1.00 72.88 125 PHE A CA 1
ATOM 993 C C . PHE A 1 125 ? 1.098 17.004 -30.924 1.00 72.88 125 PHE A C 1
ATOM 995 O O . PHE A 1 125 ? 1.388 17.829 -30.064 1.00 72.88 125 PHE A O 1
ATOM 1002 N N . GLY A 1 126 ? 0.293 17.277 -31.950 1.00 70.81 126 GLY A N 1
ATOM 1003 C CA . GLY A 1 126 ? -0.344 18.580 -32.163 1.00 70.81 126 GLY A CA 1
ATOM 1004 C C . GLY A 1 126 ? -1.668 18.782 -31.420 1.00 70.81 126 GLY A C 1
ATOM 1005 O O . GLY A 1 126 ? -2.321 19.788 -31.649 1.00 70.81 126 GLY A O 1
ATOM 1006 N N . GLY A 1 127 ? -2.092 17.840 -30.569 1.00 68.06 127 GLY A N 1
ATOM 1007 C CA . GLY A 1 127 ? -3.373 17.901 -29.848 1.00 68.06 127 GLY A CA 1
ATOM 1008 C C . GLY A 1 127 ? -4.538 17.204 -30.560 1.00 68.06 127 GLY A C 1
ATOM 1009 O O . GLY A 1 127 ? -5.437 16.698 -29.893 1.00 68.06 127 GLY A O 1
ATOM 1010 N N . ASP A 1 128 ? -4.476 17.065 -31.884 1.00 66.19 128 ASP A N 1
ATOM 1011 C CA . ASP A 1 128 ? -5.535 16.429 -32.671 1.00 66.19 128 ASP A CA 1
ATOM 1012 C C . ASP A 1 128 ? -5.277 14.926 -32.892 1.00 66.19 128 ASP A C 1
ATOM 1014 O O . ASP A 1 128 ? -4.166 14.494 -33.208 1.00 66.19 128 ASP A O 1
ATOM 1018 N N . ASN A 1 129 ? -6.329 14.108 -32.765 1.00 69.44 129 ASN A N 1
ATOM 1019 C CA . ASN A 1 129 ? -6.331 12.667 -33.071 1.00 69.44 129 ASN A CA 1
ATOM 1020 C C . ASN A 1 129 ? -5.298 11.816 -32.301 1.00 69.44 129 ASN A C 1
ATOM 1022 O O . ASN A 1 129 ? -4.473 11.098 -32.878 1.00 69.44 129 ASN A O 1
ATOM 1026 N N . LEU A 1 130 ? -5.432 11.805 -30.970 1.00 75.38 130 LEU A N 1
ATOM 1027 C CA . LEU A 1 130 ? -4.636 11.010 -30.022 1.00 75.38 130 LEU A CA 1
ATOM 1028 C C . LEU A 1 130 ? -4.454 9.537 -30.435 1.00 75.38 130 LEU A C 1
ATOM 1030 O O . LEU A 1 130 ? -3.359 8.987 -30.321 1.00 75.38 130 LEU A O 1
ATOM 1034 N N . ARG A 1 131 ? -5.505 8.897 -30.962 1.00 78.06 131 ARG A N 1
ATOM 1035 C CA . ARG A 1 131 ? -5.482 7.473 -31.334 1.00 78.06 131 ARG A CA 1
ATOM 1036 C C . ARG A 1 131 ? -4.484 7.162 -32.452 1.00 78.06 131 ARG A C 1
ATOM 1038 O O . ARG A 1 131 ? -3.771 6.161 -32.390 1.00 78.06 131 ARG A O 1
ATOM 1045 N N . GLU A 1 132 ? -4.409 8.024 -33.460 1.00 74.81 132 GLU A N 1
ATOM 1046 C CA . GLU A 1 132 ? -3.465 7.871 -34.573 1.00 74.81 132 GLU A CA 1
ATOM 1047 C C . GLU A 1 132 ? -2.038 8.235 -34.155 1.00 74.81 132 GLU A C 1
ATOM 1049 O O . GLU A 1 132 ? -1.076 7.598 -34.594 1.00 74.81 132 GLU A O 1
ATOM 1054 N N . TRP A 1 133 ? -1.886 9.193 -33.238 1.00 79.88 133 TRP A N 1
ATOM 1055 C CA . TRP A 1 133 ? -0.584 9.512 -32.661 1.00 79.88 133 TRP A CA 1
ATOM 1056 C C . TRP A 1 133 ? -0.013 8.334 -31.857 1.00 79.88 133 TRP A C 1
ATOM 1058 O O . TRP A 1 133 ? 1.122 7.926 -32.098 1.00 79.88 133 TRP A O 1
ATOM 1068 N N . VAL A 1 134 ? -0.814 7.694 -30.998 1.00 77.75 134 VAL A N 1
ATOM 1069 C CA . VAL A 1 134 ? -0.399 6.501 -30.234 1.00 77.75 134 VAL A CA 1
ATOM 1070 C C . VAL A 1 134 ? 0.007 5.347 -31.161 1.00 77.75 134 VAL A C 1
ATOM 1072 O O . VAL A 1 134 ? 1.019 4.683 -30.920 1.00 77.75 134 VAL A O 1
ATOM 1075 N N . LYS A 1 135 ? -0.717 5.121 -32.269 1.00 75.50 135 LYS A N 1
ATOM 1076 C CA . LYS A 1 135 ? -0.333 4.118 -33.282 1.00 75.50 135 LYS A CA 1
ATOM 1077 C C . LYS A 1 135 ? 1.026 4.415 -33.920 1.00 75.50 135 LYS A C 1
ATOM 1079 O O . LYS A 1 135 ? 1.822 3.492 -34.080 1.00 75.50 135 LYS A O 1
ATOM 1084 N N . LYS A 1 136 ? 1.315 5.675 -34.258 1.00 75.06 136 LYS A N 1
ATOM 1085 C CA . LYS A 1 136 ? 2.614 6.075 -34.828 1.00 75.06 136 LYS A CA 1
ATOM 1086 C C . LYS A 1 136 ? 3.739 5.960 -33.798 1.00 75.06 136 LYS A C 1
ATOM 1088 O O . LYS A 1 136 ? 4.799 5.428 -34.119 1.00 75.06 136 LYS A O 1
ATOM 1093 N N . SER A 1 137 ? 3.490 6.362 -32.554 1.00 72.94 137 SER A N 1
ATOM 1094 C CA . SER A 1 137 ? 4.450 6.281 -31.446 1.00 72.94 137 SER A CA 1
ATOM 1095 C C . SER A 1 137 ? 4.817 4.837 -31.080 1.00 72.94 137 SER A C 1
ATOM 1097 O O . SER A 1 137 ? 5.965 4.561 -30.733 1.00 72.94 137 SER A O 1
ATOM 1099 N N . ASN A 1 138 ? 3.901 3.879 -31.260 1.00 72.25 138 ASN A N 1
ATOM 1100 C CA . ASN A 1 138 ? 4.180 2.452 -31.058 1.00 72.25 138 ASN A CA 1
ATOM 1101 C C . ASN A 1 138 ? 5.344 1.913 -31.906 1.00 72.25 138 ASN A C 1
ATOM 1103 O O . ASN A 1 138 ? 6.030 0.995 -31.460 1.00 72.25 138 ASN A O 1
ATOM 1107 N N . LYS A 1 139 ? 5.599 2.490 -33.091 1.00 70.25 139 LYS A N 1
ATOM 1108 C CA . LYS A 1 139 ? 6.730 2.109 -33.954 1.00 70.25 139 LYS A CA 1
ATOM 1109 C C . LYS A 1 139 ? 8.088 2.438 -33.323 1.00 70.25 139 LYS A C 1
ATOM 1111 O O . LYS A 1 139 ? 9.063 1.748 -33.596 1.00 70.25 139 LYS A O 1
ATOM 1116 N N . TYR A 1 140 ? 8.139 3.480 -32.497 1.00 71.19 140 TYR A N 1
ATOM 1117 C CA . TYR A 1 140 ? 9.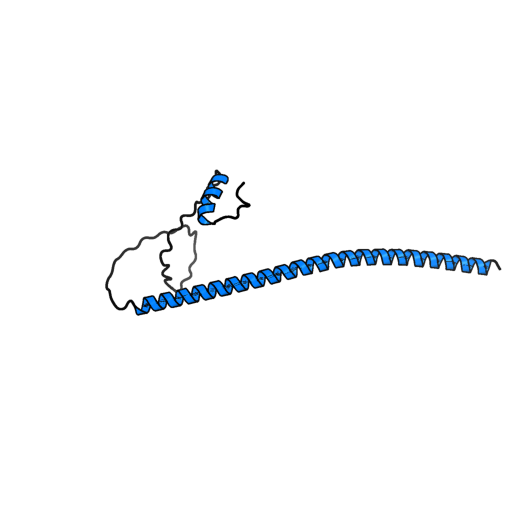378 4.009 -31.927 1.00 71.19 140 TYR A CA 1
ATOM 1118 C C . TYR A 1 140 ? 9.610 3.538 -30.490 1.00 71.19 140 TYR A C 1
ATOM 1120 O O . TYR A 1 140 ? 10.752 3.329 -30.100 1.00 71.19 140 TYR A O 1
ATOM 1128 N N . PHE A 1 141 ? 8.536 3.339 -29.718 1.00 75.69 141 PHE A N 1
ATOM 1129 C CA . PHE A 1 141 ? 8.622 3.096 -28.273 1.00 75.69 141 PHE A CA 1
ATOM 1130 C C . PHE A 1 141 ? 8.138 1.711 -27.824 1.00 75.69 141 PHE A C 1
ATOM 1132 O O . PHE A 1 141 ? 8.178 1.430 -26.631 1.00 75.69 141 PHE A O 1
ATOM 1139 N N . GLN A 1 142 ? 7.663 0.859 -28.748 1.00 68.38 142 GLN A N 1
ATOM 1140 C CA . GLN A 1 142 ? 7.132 -0.484 -28.456 1.00 68.38 142 GLN A CA 1
ATOM 1141 C C . GLN A 1 142 ? 6.173 -0.496 -27.247 1.00 68.38 142 GLN A C 1
ATOM 1143 O O . GLN A 1 142 ? 6.350 -1.279 -26.312 1.00 68.38 142 GLN A O 1
ATOM 1148 N N . LEU A 1 143 ? 5.173 0.400 -27.228 1.00 68.44 143 LEU A N 1
ATOM 1149 C CA . LEU A 1 143 ? 4.364 0.600 -26.020 1.00 68.44 143 LEU A CA 1
ATOM 1150 C C . LEU A 1 143 ? 3.647 -0.707 -25.615 1.00 68.44 143 LEU A C 1
ATOM 1152 O O . LEU A 1 143 ? 3.168 -1.457 -26.481 1.00 68.44 143 LEU A O 1
ATOM 1156 N N . PRO A 1 144 ? 3.531 -0.990 -24.302 1.00 59.19 144 PRO A N 1
ATOM 1157 C CA . PRO A 1 144 ? 2.864 -2.185 -23.799 1.00 59.19 144 PRO A CA 1
ATOM 1158 C C . PRO A 1 144 ? 1.446 -2.339 -24.365 1.00 59.19 144 PRO A C 1
ATOM 1160 O O . PRO A 1 144 ? 0.695 -1.369 -24.472 1.00 59.19 144 PRO A O 1
ATOM 1163 N N . LYS A 1 145 ? 1.031 -3.583 -24.661 1.00 61.06 145 LYS A N 1
ATOM 1164 C CA . LYS A 1 145 ? -0.279 -3.906 -25.275 1.00 61.06 145 LYS A CA 1
ATOM 1165 C C . LYS A 1 145 ? -1.501 -3.332 -24.529 1.00 61.06 145 LYS A C 1
ATOM 1167 O O . LYS A 1 145 ? -2.562 -3.238 -25.129 1.00 61.06 145 LYS A O 1
ATOM 1172 N N . ARG A 1 146 ? -1.356 -2.925 -23.262 1.00 59.75 146 ARG A N 1
ATOM 1173 C CA . ARG A 1 146 ? -2.417 -2.327 -22.431 1.00 59.75 146 ARG A CA 1
ATOM 1174 C C . ARG A 1 146 ? -2.844 -0.913 -22.863 1.00 59.75 146 ARG A C 1
ATOM 1176 O O . ARG A 1 146 ? -3.875 -0.450 -22.403 1.00 59.75 146 ARG A O 1
ATOM 1183 N N . LEU A 1 147 ? 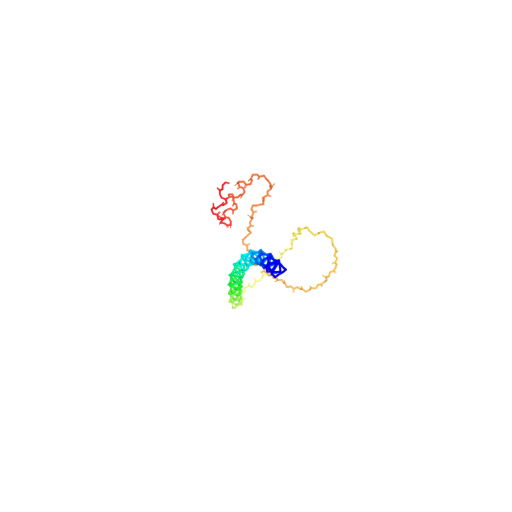-2.087 -0.247 -23.740 1.00 57.81 147 LEU A N 1
ATOM 1184 C CA . LEU A 1 147 ? -2.381 1.106 -24.242 1.00 57.81 147 LEU A CA 1
ATOM 1185 C C . LEU A 1 147 ? -3.036 1.112 -25.644 1.00 57.81 147 LEU A C 1
ATOM 1187 O O . LEU A 1 147 ? -3.048 2.141 -26.313 1.00 57.81 147 LEU A O 1
ATOM 1191 N N . LYS A 1 148 ? -3.537 -0.037 -26.128 1.00 55.03 148 LYS A N 1
ATOM 1192 C CA . LYS A 1 148 ? -4.028 -0.238 -27.510 1.00 55.03 148 LYS A CA 1
ATOM 1193 C C . LYS A 1 148 ? -5.557 -0.164 -27.685 1.00 55.03 148 LYS A C 1
ATOM 1195 O O . LYS A 1 148 ? -6.069 -0.776 -28.622 1.00 55.03 148 LYS A O 1
ATOM 1200 N N . ASN A 1 149 ? -6.272 0.562 -26.828 1.00 50.28 149 ASN A N 1
ATOM 1201 C CA . ASN A 1 149 ? -7.730 0.719 -26.948 1.00 50.28 149 ASN A CA 1
ATOM 1202 C C . ASN A 1 149 ? -8.075 1.947 -27.809 1.00 50.28 149 ASN A C 1
ATOM 1204 O O . ASN A 1 149 ? -7.749 3.067 -27.369 1.00 50.28 149 ASN A O 1
#

Foldseek 3Di:
DVVVVVVVVVVVVVVVVVVVVVVVVVVVVVVVVVVVVVVVVVVVVVVVVVVVVVVVVVVVVVVVVVVVVVVVVVVVVVVVVPPDDDDDDDDDDDDDDDDPDDDDDDDDDDPPPPPPDPPPPQDDDPPPDPLVSVVSVCVPPVDPPVVND

pLDDT: mean 73.46, std 23.62, range [28.58, 97.69]

Sequence (149 aa):
METRQKATEEHLKKMDKDLSNLGLDYYTLSSKTDSSNKVLKSMYCKQDRVEELLQDMNSKYESIVAMMARLNMAQNDQRNNQVEGVNSGTEVQNTDLGHRSNSNQRGLGERITYAKLPKLNFPMFGGDNLREWVKKSNKYFQLPKRLKN

Organism: NCBI:txid126358

Radius of gyration: 37.35 Å; chains: 1; bounding box: 76×45×106 Å